Protein AF-A0A803T0T7-F1 (afdb_monomer)

Structure (mmCIF, N/CA/C/O backbone):
data_AF-A0A803T0T7-F1
#
_entry.id   AF-A0A803T0T7-F1
#
loop_
_atom_site.group_PDB
_atom_site.id
_atom_site.type_symbol
_atom_site.label_atom_id
_atom_site.label_alt_id
_atom_site.label_comp_id
_atom_site.label_asym_id
_atom_site.label_entity_id
_atom_site.label_seq_id
_atom_site.pdbx_PDB_ins_code
_atom_site.Cartn_x
_atom_site.Cartn_y
_atom_site.Cartn_z
_atom_site.occupancy
_atom_site.B_iso_or_equiv
_atom_site.auth_seq_id
_atom_site.auth_comp_id
_atom_site.auth_asym_id
_atom_site.auth_atom_id
_atom_site.pdbx_PDB_model_num
ATOM 1 N N . GLY A 1 1 ? 36.892 1.915 3.393 1.00 42.53 1 GLY A N 1
ATOM 2 C CA . GLY A 1 1 ? 35.854 2.626 2.617 1.00 42.53 1 GLY A CA 1
ATOM 3 C C . GLY A 1 1 ? 34.639 1.751 2.368 1.00 42.53 1 GLY A C 1
ATOM 4 O O . GLY A 1 1 ? 34.272 1.531 1.228 1.00 42.53 1 GLY A O 1
ATOM 5 N N . TYR A 1 2 ? 34.011 1.253 3.430 1.00 39.69 2 TYR A N 1
ATOM 6 C CA . TYR A 1 2 ? 32.902 0.281 3.392 1.00 39.69 2 TYR A CA 1
ATOM 7 C C . TYR A 1 2 ? 31.534 0.947 3.150 1.00 39.69 2 TYR A C 1
ATOM 9 O O . TYR A 1 2 ? 30.595 0.296 2.713 1.00 39.69 2 TYR A O 1
ATOM 17 N N . TYR A 1 3 ? 31.447 2.266 3.347 1.00 43.78 3 TYR A N 1
ATOM 18 C CA . TYR A 1 3 ? 30.235 3.056 3.111 1.00 43.78 3 TYR A CA 1
ATOM 19 C C . TYR A 1 3 ? 30.037 3.473 1.643 1.00 43.78 3 TYR A C 1
ATOM 21 O O . TYR A 1 3 ? 28.933 3.837 1.263 1.00 43.78 3 TYR A O 1
ATOM 29 N N . ALA A 1 4 ? 31.075 3.392 0.801 1.00 43.34 4 ALA A N 1
ATOM 30 C CA . ALA A 1 4 ? 30.963 3.709 -0.628 1.00 43.34 4 ALA A CA 1
ATOM 31 C C . ALA A 1 4 ? 30.436 2.522 -1.459 1.00 43.34 4 ALA A C 1
ATOM 33 O O . ALA A 1 4 ? 29.777 2.728 -2.471 1.00 43.34 4 ALA A O 1
ATOM 34 N N . ALA A 1 5 ? 30.673 1.283 -1.010 1.00 43.38 5 ALA A N 1
ATOM 35 C CA . ALA A 1 5 ? 30.205 0.076 -1.694 1.00 43.38 5 ALA A CA 1
ATOM 36 C C . ALA A 1 5 ? 28.717 -0.222 -1.432 1.00 43.38 5 ALA A C 1
ATOM 38 O O . ALA A 1 5 ? 28.044 -0.774 -2.295 1.00 43.38 5 ALA A O 1
ATOM 39 N N . HIS A 1 6 ? 28.175 0.192 -0.280 1.00 42.25 6 HIS A N 1
ATOM 40 C CA . HIS A 1 6 ? 26.758 -0.019 0.035 1.00 42.25 6 HIS A CA 1
ATOM 41 C C . HIS A 1 6 ? 25.834 1.024 -0.624 1.00 42.25 6 HIS A C 1
ATOM 43 O O . HIS A 1 6 ? 24.675 0.728 -0.890 1.00 42.25 6 HIS A O 1
ATOM 49 N N . SER A 1 7 ? 26.359 2.201 -0.990 1.00 42.09 7 SER A N 1
ATOM 50 C CA . SER A 1 7 ? 25.649 3.171 -1.844 1.00 42.09 7 SER A CA 1
ATOM 51 C C . SER A 1 7 ? 25.718 2.844 -3.341 1.00 42.09 7 SER A C 1
ATOM 53 O O . SER A 1 7 ? 24.968 3.426 -4.119 1.00 42.09 7 SER A O 1
ATOM 55 N N . LEU A 1 8 ? 26.586 1.914 -3.759 1.00 40.88 8 LEU A N 1
ATOM 56 C CA . LEU A 1 8 ? 26.683 1.455 -5.151 1.00 40.88 8 LEU A CA 1
ATOM 57 C C . LEU A 1 8 ? 25.733 0.285 -5.470 1.00 40.88 8 LEU A C 1
ATOM 59 O O . LEU A 1 8 ? 25.509 -0.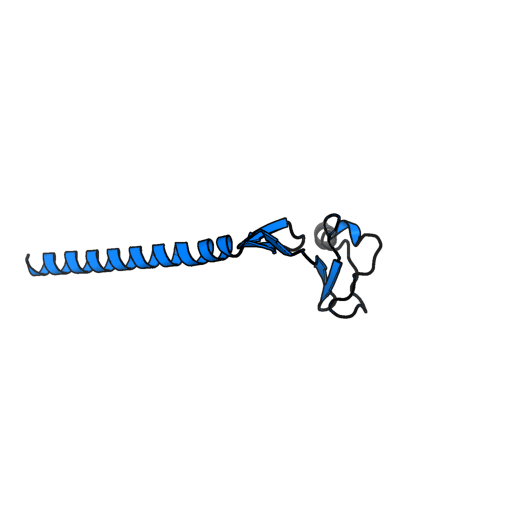018 -6.636 1.00 40.88 8 LEU A O 1
ATOM 63 N N . PHE A 1 9 ? 25.142 -0.352 -4.454 1.00 41.19 9 PHE A N 1
ATOM 64 C CA . PHE A 1 9 ? 24.264 -1.520 -4.610 1.00 41.19 9 PHE A CA 1
ATOM 65 C C . PHE A 1 9 ? 22.800 -1.165 -4.954 1.00 41.19 9 PHE A C 1
ATOM 67 O O . PHE A 1 9 ? 21.955 -2.050 -5.051 1.00 41.19 9 PHE A O 1
ATOM 74 N N . LEU A 1 10 ? 22.491 0.125 -5.143 1.00 40.50 10 LEU A N 1
ATOM 75 C CA . LEU A 1 10 ? 21.146 0.630 -5.470 1.00 40.50 10 LEU A CA 1
ATOM 76 C C . LEU A 1 10 ? 20.961 1.051 -6.937 1.00 40.50 10 LEU A C 1
ATOM 78 O O . LEU A 1 10 ? 19.888 1.519 -7.306 1.00 40.50 10 LEU A O 1
ATOM 82 N N . PHE A 1 11 ? 21.976 0.887 -7.784 1.00 43.41 11 PHE A N 1
ATOM 83 C CA . PHE A 1 11 ? 21.973 1.449 -9.131 1.00 43.41 11 PHE A CA 1
ATOM 84 C C . PHE A 1 11 ? 22.649 0.497 -10.133 1.00 43.41 11 PHE A C 1
ATOM 86 O O . PHE A 1 11 ? 23.742 0.764 -10.617 1.00 43.41 11 PHE A O 1
ATOM 93 N N . ILE A 1 12 ? 21.981 -0.606 -10.482 1.00 48.66 12 ILE A N 1
ATOM 94 C CA . ILE A 1 12 ? 22.152 -1.215 -11.812 1.00 48.66 12 ILE A CA 1
ATOM 95 C C . ILE A 1 12 ? 21.022 -0.620 -12.655 1.00 48.66 12 ILE A C 1
ATOM 97 O O . ILE A 1 12 ? 19.845 -0.895 -12.422 1.00 48.66 12 ILE A O 1
ATOM 101 N N . THR A 1 13 ? 21.369 0.373 -13.474 1.00 55.97 13 THR A N 1
ATOM 102 C CA . THR A 1 13 ? 20.472 1.491 -13.782 1.00 55.97 13 THR A CA 1
ATOM 103 C C . THR A 1 13 ? 19.829 1.379 -15.148 1.00 55.97 13 TH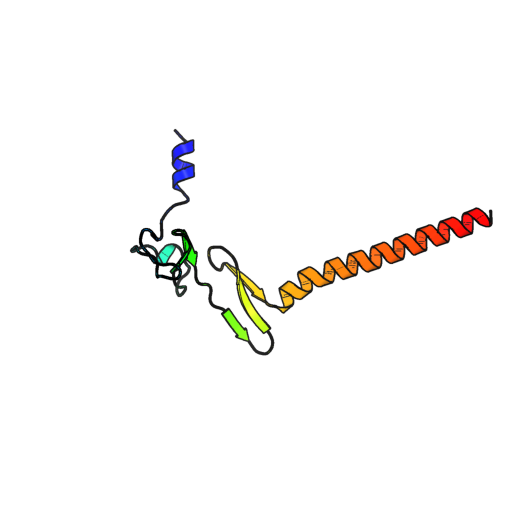R A C 1
ATOM 105 O O . THR A 1 13 ? 20.422 1.720 -16.169 1.00 55.97 13 THR A O 1
ATOM 108 N N . ALA A 1 14 ? 18.547 1.015 -15.161 1.00 63.53 14 ALA A N 1
ATOM 109 C CA . ALA A 1 14 ? 17.656 1.509 -16.199 1.00 63.53 14 ALA A CA 1
ATOM 110 C C . ALA A 1 14 ? 17.872 3.031 -16.332 1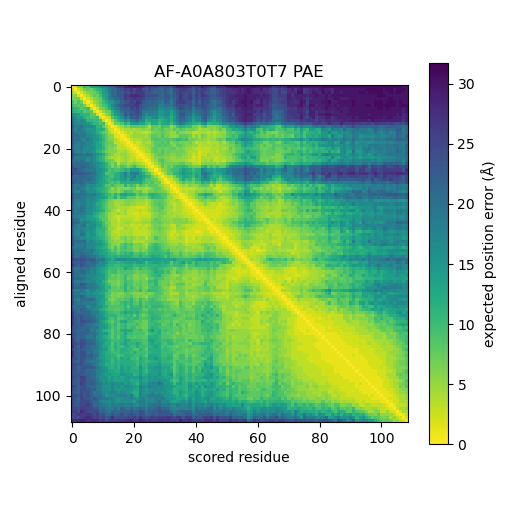.00 63.53 14 ALA A C 1
ATOM 112 O O . ALA A 1 14 ? 17.717 3.782 -15.364 1.00 63.53 14 ALA A O 1
ATOM 113 N N . ASN A 1 15 ? 18.337 3.469 -17.502 1.00 70.50 15 ASN A N 1
ATOM 114 C CA . ASN A 1 15 ? 18.765 4.841 -17.717 1.00 70.50 15 ASN A CA 1
ATOM 115 C C . ASN A 1 15 ? 17.628 5.625 -18.376 1.00 70.50 15 ASN A C 1
ATOM 117 O O . ASN A 1 15 ? 17.159 5.284 -19.460 1.00 70.50 15 ASN A O 1
ATOM 121 N N . CYS A 1 16 ? 17.190 6.679 -17.696 1.00 77.19 16 CYS A N 1
ATOM 122 C CA . CYS A 1 16 ? 16.124 7.569 -18.146 1.00 77.19 16 CYS A CA 1
ATOM 123 C C . CYS A 1 16 ? 16.640 8.976 -18.481 1.00 77.19 16 CYS A C 1
ATOM 125 O O . CYS A 1 16 ? 15.853 9.905 -18.663 1.00 77.19 16 CYS A O 1
ATOM 127 N N . THR A 1 17 ? 17.962 9.158 -18.561 1.00 77.62 17 THR A N 1
ATOM 128 C CA . THR A 1 17 ? 18.569 10.447 -18.910 1.00 77.62 17 THR A CA 1
ATOM 129 C C . THR A 1 17 ? 18.214 10.772 -20.360 1.00 77.62 17 THR A C 1
ATOM 131 O O . THR A 1 17 ? 18.520 9.992 -21.257 1.00 77.62 17 THR A O 1
ATOM 134 N N . HIS A 1 18 ? 17.555 11.911 -20.589 1.00 79.75 18 HIS A N 1
ATOM 135 C CA . HIS A 1 18 ? 17.017 12.332 -21.895 1.00 79.75 18 HIS A CA 1
ATOM 136 C C . HIS A 1 18 ? 15.870 11.475 -22.464 1.00 79.75 18 HIS A C 1
ATOM 138 O O . HIS A 1 18 ? 15.508 11.646 -23.628 1.00 79.75 18 HIS A O 1
ATOM 144 N N . VAL A 1 19 ? 15.256 10.603 -21.660 1.00 81.31 19 VAL A N 1
ATOM 145 C CA . VAL A 1 19 ? 14.018 9.907 -22.035 1.00 81.31 19 VAL A CA 1
ATOM 146 C C . VAL A 1 19 ? 12.826 10.761 -21.606 1.00 81.31 19 VAL A C 1
ATOM 148 O O . VAL A 1 19 ? 12.799 11.275 -20.489 1.00 81.31 19 VAL A O 1
ATOM 151 N N . ALA A 1 20 ? 11.849 10.934 -22.498 1.00 83.50 20 ALA A N 1
ATOM 152 C CA . ALA A 1 20 ? 10.602 11.617 -22.164 1.00 83.50 20 ALA A CA 1
ATOM 153 C C . ALA A 1 20 ? 9.822 10.843 -21.090 1.00 83.50 20 ALA A C 1
ATOM 155 O O . ALA A 1 20 ? 9.949 9.621 -20.976 1.00 83.50 20 ALA A O 1
ATOM 156 N N . ASP A 1 21 ? 8.977 11.537 -20.329 1.00 81.44 21 ASP A N 1
ATOM 157 C CA . ASP A 1 21 ? 8.086 10.867 -19.385 1.00 81.44 21 ASP A CA 1
ATOM 158 C C . ASP A 1 21 ? 7.200 9.846 -20.108 1.00 81.44 21 ASP A C 1
ATOM 160 O O . ASP A 1 21 ? 6.702 10.085 -21.210 1.00 81.44 21 ASP A O 1
ATOM 164 N N . PHE A 1 22 ? 7.033 8.689 -19.474 1.00 79.31 22 PHE A N 1
ATOM 165 C CA . PHE A 1 22 ? 6.400 7.481 -20.00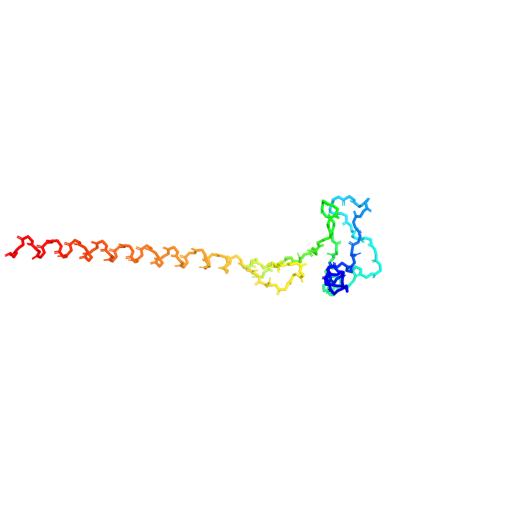6 1.00 79.31 22 PHE A CA 1
ATOM 166 C C . PHE A 1 22 ? 7.128 6.832 -21.195 1.00 79.31 22 PHE A C 1
ATOM 168 O O . PHE A 1 22 ? 6.609 5.886 -21.788 1.00 79.31 22 PHE A O 1
ATOM 175 N N . GLY A 1 23 ? 8.341 7.283 -21.522 1.00 81.00 23 GLY A N 1
ATOM 176 C CA . GLY A 1 23 ? 9.214 6.629 -22.492 1.00 81.00 23 GLY A CA 1
ATOM 177 C C . GLY A 1 23 ? 9.830 5.335 -21.954 1.00 81.00 23 GLY A C 1
ATOM 178 O O . GLY A 1 23 ? 9.880 5.099 -20.746 1.00 81.00 23 GLY A O 1
ATOM 179 N N . SER A 1 24 ? 10.306 4.486 -22.864 1.00 81.69 24 SER A N 1
ATOM 180 C CA . SER A 1 24 ? 11.022 3.258 -22.513 1.00 81.69 24 SER A CA 1
ATOM 181 C C . SER A 1 24 ? 12.419 3.560 -21.973 1.00 81.69 24 SER A C 1
ATOM 183 O O . SER A 1 24 ? 13.123 4.421 -22.497 1.00 81.69 24 SER A O 1
ATOM 185 N N . CYS A 1 25 ? 12.834 2.816 -20.951 1.00 80.12 25 CYS A N 1
ATOM 186 C CA . CYS A 1 25 ? 14.179 2.919 -20.388 1.00 80.12 25 CYS A CA 1
ATOM 187 C C . CYS A 1 25 ? 15.260 2.546 -21.414 1.00 80.12 25 CYS A C 1
ATOM 189 O O . CYS A 1 25 ? 15.077 1.626 -22.213 1.00 80.12 25 CYS A O 1
ATOM 191 N N . LEU A 1 26 ? 16.408 3.222 -21.353 1.00 72.69 26 LEU A N 1
ATOM 192 C CA . LEU A 1 26 ? 17.592 2.910 -22.153 1.00 72.69 26 LEU A CA 1
ATOM 193 C C . LEU A 1 26 ? 18.546 2.010 -21.347 1.00 72.69 26 LEU A C 1
ATOM 195 O O . LEU A 1 26 ? 18.823 2.286 -20.179 1.00 72.69 26 LEU A O 1
ATOM 199 N N . GLY A 1 27 ? 19.066 0.947 -21.969 1.00 64.31 27 GLY A N 1
ATOM 200 C CA . GLY A 1 27 ? 20.080 0.055 -21.387 1.00 64.31 27 GLY A CA 1
ATOM 201 C C . GLY A 1 27 ? 19.809 -1.435 -21.622 1.00 64.31 27 GLY A C 1
ATOM 202 O O . GLY A 1 27 ? 18.659 -1.868 -21.624 1.00 64.31 27 GLY A O 1
ATOM 203 N N . ASN A 1 28 ? 20.874 -2.224 -21.805 1.00 51.47 28 ASN A N 1
ATOM 204 C CA . ASN A 1 28 ? 20.788 -3.670 -22.061 1.00 51.47 28 ASN A CA 1
ATOM 205 C C . ASN A 1 28 ? 20.226 -4.466 -20.869 1.00 51.47 28 ASN A C 1
ATOM 207 O O . ASN A 1 28 ? 19.546 -5.464 -21.081 1.00 51.47 28 ASN A O 1
ATOM 211 N N . ASP A 1 29 ? 20.435 -3.987 -19.638 1.00 56.03 29 ASP A N 1
ATOM 212 C CA . ASP A 1 29 ? 19.984 -4.656 -18.408 1.00 56.03 29 ASP A CA 1
ATOM 213 C C . ASP A 1 29 ? 18.670 -4.071 -17.859 1.00 56.03 29 ASP A C 1
ATOM 215 O O . ASP A 1 29 ? 18.247 -4.391 -16.749 1.00 56.03 29 ASP A O 1
ATOM 219 N N . ALA A 1 30 ? 17.953 -3.259 -18.654 1.00 54.16 30 ALA A N 1
ATOM 220 C CA . ALA A 1 30 ? 16.558 -2.899 -18.360 1.00 54.16 30 ALA A CA 1
ATOM 221 C C . ALA A 1 30 ? 15.658 -4.151 -18.226 1.00 54.16 30 ALA A C 1
ATOM 223 O O . ALA A 1 30 ? 14.601 -4.095 -17.600 1.00 54.16 30 ALA A O 1
ATOM 224 N N . LEU A 1 31 ? 16.119 -5.278 -18.785 1.00 54.50 31 LEU A N 1
ATOM 225 C CA . LEU A 1 31 ? 15.572 -6.626 -18.640 1.00 54.50 31 LEU A CA 1
ATOM 226 C C . LEU A 1 31 ? 15.716 -7.231 -17.232 1.00 54.50 31 LEU A C 1
ATOM 228 O O . LEU A 1 31 ? 14.954 -8.140 -16.926 1.00 54.50 31 LEU A O 1
ATOM 232 N N . ASP A 1 32 ? 16.657 -6.765 -16.403 1.00 63.28 32 ASP A N 1
ATOM 233 C CA . ASP A 1 32 ? 16.902 -7.304 -15.050 1.00 63.28 32 ASP A CA 1
ATOM 234 C C . ASP A 1 32 ? 16.322 -6.404 -13.939 1.00 63.28 32 ASP A C 1
ATOM 236 O O . ASP A 1 32 ? 16.097 -6.831 -12.804 1.00 63.28 32 ASP A O 1
ATOM 240 N N . PHE A 1 33 ? 16.014 -5.139 -14.262 1.00 71.19 33 PHE A N 1
ATOM 241 C CA . PHE A 1 33 ? 15.331 -4.238 -13.329 1.00 71.19 33 PHE A CA 1
ATOM 242 C C . PHE A 1 33 ? 13.873 -4.663 -13.088 1.00 71.19 33 PHE A C 1
ATOM 244 O O . PHE A 1 33 ? 13.421 -4.692 -11.937 1.00 71.19 33 PHE A O 1
ATOM 251 N N . CYS A 1 34 ? 13.157 -5.020 -14.162 1.00 71.88 34 CYS A N 1
ATOM 252 C CA . CYS A 1 34 ? 11.781 -5.511 -14.110 1.00 71.88 34 CYS A CA 1
ATOM 253 C C . CYS A 1 34 ? 11.725 -7.027 -14.364 1.00 71.88 34 CYS A C 1
ATOM 255 O O . CYS A 1 34 ? 12.472 -7.523 -15.203 1.00 71.88 34 CYS A O 1
ATOM 257 N N . PRO A 1 35 ? 10.820 -7.77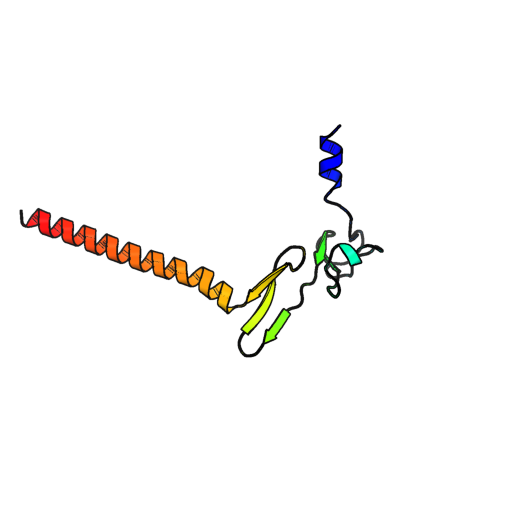2 -13.703 1.00 71.75 35 PRO A N 1
ATOM 258 C CA . PRO A 1 35 ? 10.607 -9.191 -13.986 1.00 71.75 35 PRO A CA 1
ATOM 259 C C . PRO A 1 35 ? 10.278 -9.460 -15.464 1.00 71.75 35 PRO A C 1
ATOM 261 O O . PRO A 1 35 ? 9.704 -8.608 -16.149 1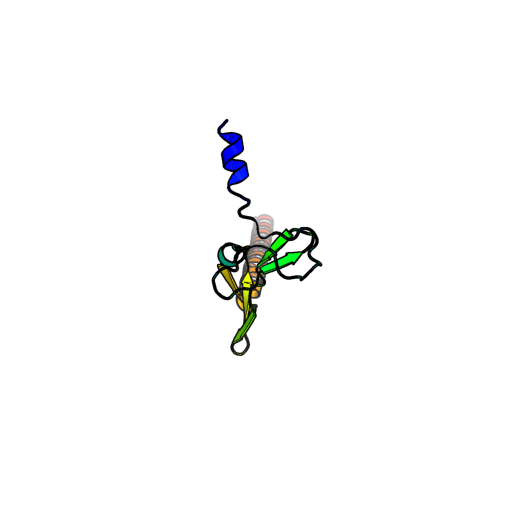.00 71.75 35 PRO A O 1
ATOM 264 N N . HIS A 1 36 ? 10.584 -10.671 -15.945 1.00 66.62 36 HIS A N 1
ATOM 265 C CA . HIS A 1 36 ? 10.341 -11.069 -17.335 1.00 66.62 36 HIS A CA 1
ATOM 266 C C . HIS A 1 36 ? 8.905 -10.759 -17.794 1.00 66.62 36 HIS A C 1
ATOM 268 O O . HIS A 1 36 ? 7.932 -11.188 -17.177 1.00 66.62 36 HIS A O 1
ATOM 274 N N . GLY A 1 37 ? 8.786 -10.044 -18.917 1.00 67.19 37 GLY A N 1
ATOM 275 C CA . GLY A 1 37 ? 7.501 -9.691 -19.532 1.00 67.19 37 GLY A CA 1
ATOM 276 C C . GLY A 1 37 ? 6.893 -8.363 -19.068 1.00 67.19 37 GLY A C 1
ATOM 277 O O . GLY A 1 37 ? 5.804 -8.021 -19.523 1.00 67.19 37 GLY A O 1
ATOM 278 N N . ILE A 1 38 ? 7.578 -7.602 -18.207 1.00 75.00 38 ILE A N 1
ATOM 279 C CA . ILE A 1 38 ? 7.136 -6.284 -17.729 1.00 75.00 38 ILE A CA 1
ATOM 280 C C . ILE A 1 38 ? 7.967 -5.188 -18.404 1.00 75.00 38 ILE A C 1
ATOM 282 O O . ILE A 1 38 ? 9.195 -5.252 -18.427 1.00 75.00 38 ILE A O 1
ATOM 286 N N . SER A 1 39 ? 7.309 -4.173 -18.969 1.00 79.69 39 SER A N 1
ATOM 287 C CA . SER A 1 39 ? 7.998 -3.072 -19.645 1.00 79.69 39 SER A CA 1
ATOM 288 C C . SER A 1 39 ? 8.563 -2.058 -18.645 1.00 79.69 39 SER A C 1
ATOM 290 O O . SER A 1 39 ? 7.913 -1.682 -17.670 1.00 79.69 39 SER A O 1
ATOM 292 N N . CYS A 1 40 ? 9.784 -1.582 -18.897 1.00 81.44 40 CYS A N 1
ATOM 293 C CA . CYS A 1 40 ? 10.388 -0.491 -18.132 1.00 81.44 40 CYS A CA 1
ATOM 294 C C . CYS A 1 40 ? 9.924 0.862 -18.691 1.00 81.44 40 CYS A C 1
ATOM 296 O O . CYS A 1 40 ? 9.977 1.082 -19.905 1.00 81.44 40 CYS A O 1
ATOM 298 N N . GLY A 1 41 ? 9.471 1.755 -17.813 1.00 83.56 41 GLY A N 1
ATOM 299 C CA . GLY A 1 41 ? 9.086 3.131 -18.120 1.00 83.56 41 GLY A CA 1
ATOM 300 C C . GLY A 1 41 ? 9.933 4.155 -17.363 1.00 83.56 41 GLY A C 1
ATOM 301 O O . GLY A 1 41 ? 10.519 3.857 -16.325 1.00 83.56 41 GLY A O 1
ATOM 302 N N . CYS A 1 42 ? 9.979 5.383 -17.872 1.00 84.25 42 CYS A N 1
ATOM 303 C CA . CYS A 1 42 ? 10.681 6.505 -17.252 1.00 84.25 42 CYS A CA 1
ATOM 304 C C . CYS A 1 42 ? 9.702 7.584 -16.791 1.00 84.25 42 CYS A C 1
ATOM 306 O O . CYS A 1 42 ? 8.797 7.949 -17.535 1.00 84.25 42 CYS A O 1
ATOM 308 N N . LYS A 1 43 ? 9.870 8.108 -15.577 1.00 82.88 43 LYS A N 1
ATOM 309 C CA . LYS A 1 43 ? 9.126 9.276 -15.086 1.00 82.88 43 LYS A CA 1
ATOM 310 C C . LYS A 1 43 ? 10.047 10.141 -14.239 1.00 82.88 43 LYS A C 1
ATOM 312 O O . LYS A 1 43 ? 10.724 9.614 -13.359 1.00 82.88 43 LYS A O 1
ATOM 317 N N . ASP A 1 44 ? 10.095 11.442 -14.500 1.00 83.12 44 ASP A N 1
ATOM 318 C CA . ASP A 1 44 ? 10.961 12.387 -13.784 1.00 83.12 44 ASP A CA 1
ATOM 319 C C . ASP A 1 44 ? 12.444 11.953 -13.809 1.00 83.12 44 ASP A C 1
ATOM 321 O O . ASP A 1 44 ? 13.150 12.028 -12.802 1.00 83.12 44 ASP A O 1
ATOM 325 N N . GLN A 1 45 ? 12.904 11.425 -14.952 1.00 76.81 45 GLN A N 1
ATOM 326 C CA . GLN A 1 45 ? 14.247 10.842 -15.138 1.00 76.81 45 GLN A CA 1
ATOM 327 C C . GLN A 1 45 ? 14.562 9.648 -14.210 1.00 76.81 45 GLN A C 1
ATOM 329 O O . GLN A 1 45 ? 15.719 9.240 -14.092 1.00 76.81 45 GLN A O 1
ATOM 334 N N . LYS A 1 46 ? 13.545 9.051 -13.575 1.00 78.69 46 LYS A N 1
ATOM 335 C CA . LYS A 1 46 ? 13.662 7.845 -12.747 1.00 78.69 46 LYS A CA 1
ATOM 336 C C . LYS A 1 46 ? 13.020 6.644 -13.451 1.00 78.69 46 LYS A C 1
ATOM 338 O O . LYS A 1 46 ? 11.919 6.780 -13.993 1.00 78.69 46 LYS A O 1
ATOM 343 N N . PRO A 1 47 ? 13.667 5.469 -13.435 1.00 79.31 47 PRO A N 1
ATOM 344 C CA . PRO A 1 47 ? 13.083 4.254 -13.985 1.00 79.31 47 PRO A CA 1
ATOM 345 C C . PRO A 1 47 ? 12.006 3.684 -13.057 1.00 79.31 47 PRO A C 1
ATOM 347 O O . PRO A 1 47 ? 12.149 3.694 -11.832 1.00 79.31 47 PRO A O 1
ATOM 350 N N . PHE A 1 48 ? 10.939 3.151 -13.644 1.00 81.00 48 PHE A N 1
ATOM 351 C CA . PHE A 1 48 ? 9.878 2.426 -12.953 1.00 81.00 48 PHE A CA 1
ATOM 352 C C . PHE A 1 48 ? 9.376 1.260 -13.818 1.00 81.00 48 PHE A C 1
ATOM 354 O O . PHE A 1 48 ? 9.434 1.310 -15.044 1.00 81.00 48 PHE A O 1
ATOM 361 N N . CYS A 1 49 ? 8.870 0.198 -13.195 1.00 81.25 49 CYS A N 1
ATOM 362 C CA . CYS A 1 49 ? 8.261 -0.914 -13.926 1.00 81.25 49 CYS A CA 1
ATOM 363 C C . CYS A 1 49 ? 6.779 -0.630 -14.205 1.00 81.25 49 CYS A C 1
ATOM 365 O O . CYS A 1 49 ? 6.017 -0.335 -13.282 1.00 81.25 49 CYS A O 1
ATOM 367 N N . ASN A 1 50 ? 6.351 -0.745 -15.465 1.00 79.31 50 ASN A N 1
ATOM 368 C CA . ASN A 1 50 ? 4.940 -0.663 -15.845 1.00 79.31 50 ASN A CA 1
ATOM 369 C C . ASN A 1 50 ? 4.243 -1.985 -15.520 1.00 79.31 50 ASN A C 1
ATOM 371 O O . ASN A 1 50 ? 4.158 -2.891 -16.349 1.00 79.31 50 ASN A O 1
ATOM 375 N N . CYS A 1 51 ? 3.753 -2.096 -14.292 1.00 82.38 51 CYS A N 1
ATOM 376 C CA . CYS A 1 51 ? 3.052 -3.282 -13.834 1.00 82.38 51 CYS A CA 1
ATOM 377 C C . CYS A 1 51 ? 1.737 -3.499 -14.606 1.00 82.38 51 CYS A C 1
ATOM 379 O O . CYS A 1 51 ? 0.927 -2.572 -14.694 1.00 82.38 51 CYS A O 1
ATOM 381 N N . PRO A 1 52 ? 1.477 -4.710 -15.131 1.00 80.88 52 PRO A N 1
ATOM 382 C CA . PRO A 1 52 ? 0.228 -4.994 -15.823 1.00 80.88 52 PRO A CA 1
ATOM 383 C C . PRO A 1 52 ? -0.951 -4.992 -14.843 1.00 80.88 52 PRO A C 1
ATOM 385 O O . PRO A 1 52 ? -0.846 -5.466 -13.710 1.00 80.88 52 PRO A O 1
ATOM 388 N N . SER A 1 53 ? -2.099 -4.499 -15.299 1.00 82.19 53 SER A N 1
ATOM 389 C CA . SER A 1 53 ? -3.384 -4.692 -14.632 1.00 82.19 53 SER A CA 1
ATOM 390 C C . SER A 1 53 ? -4.265 -5.601 -15.480 1.00 82.19 53 SER A C 1
ATOM 392 O O . SER A 1 53 ? -4.204 -5.586 -16.711 1.00 82.19 53 SER A O 1
ATOM 394 N N . TYR A 1 54 ? -5.066 -6.436 -14.825 1.00 84.88 54 TYR A N 1
ATOM 395 C CA . TYR A 1 54 ? -6.019 -7.300 -15.509 1.00 84.88 54 TYR A CA 1
ATOM 396 C C . TYR A 1 54 ? -7.317 -7.400 -14.719 1.00 84.88 54 TYR A C 1
ATOM 398 O O . TYR A 1 54 ? -7.348 -7.308 -13.491 1.00 84.88 54 TYR A O 1
ATOM 406 N N . GLN A 1 55 ? -8.405 -7.612 -15.448 1.00 85.88 55 GLN A N 1
ATOM 407 C CA . GLN A 1 55 ? -9.719 -7.819 -14.869 1.00 85.88 55 GLN A CA 1
ATOM 408 C C . GLN A 1 55 ? -10.069 -9.303 -14.943 1.00 85.88 55 GLN A C 1
ATOM 410 O O . GLN A 1 55 ? -10.001 -9.919 -16.007 1.00 85.88 55 GLN A O 1
ATOM 415 N N . LYS A 1 56 ? -10.470 -9.884 -13.811 1.00 83.06 56 LYS A N 1
ATOM 416 C CA . LYS A 1 56 ? -10.993 -11.251 -13.748 1.00 83.06 56 LYS A CA 1
ATOM 417 C C . LYS A 1 56 ? -12.378 -11.205 -13.112 1.00 83.06 56 LYS A C 1
ATOM 419 O O . LYS A 1 56 ? -12.525 -11.131 -11.894 1.00 83.06 56 LYS A O 1
ATOM 424 N N . GLY A 1 57 ? -13.408 -11.209 -13.958 1.00 84.06 57 GLY A N 1
ATOM 425 C CA . GLY A 1 57 ? -14.796 -11.022 -13.527 1.00 84.06 57 GLY A CA 1
ATOM 426 C C . GLY A 1 57 ? -15.035 -9.613 -12.973 1.00 84.06 57 GLY A C 1
ATOM 427 O O . GLY A 1 57 ? -14.741 -8.625 -13.642 1.00 84.06 57 GLY A O 1
ATOM 428 N N . TRP A 1 58 ? -15.559 -9.519 -11.748 1.00 76.56 58 TRP A N 1
ATOM 429 C CA . TRP A 1 58 ? -15.822 -8.245 -11.056 1.00 76.56 58 TRP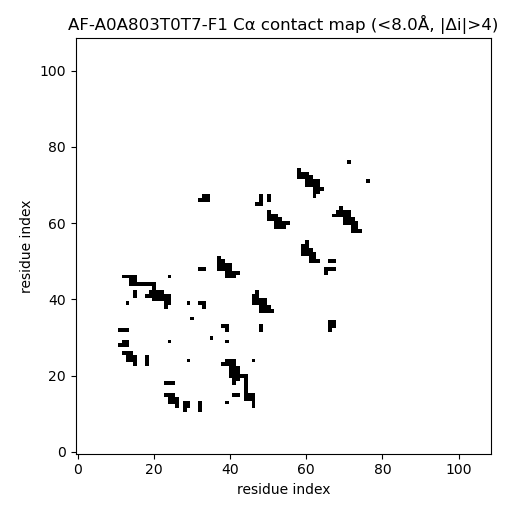 A CA 1
ATOM 430 C C . TRP A 1 58 ? -14.602 -7.667 -10.328 1.00 76.56 58 TRP A C 1
ATOM 432 O O . TRP A 1 58 ? -14.675 -6.568 -9.784 1.00 76.56 58 TRP A O 1
ATOM 442 N N . GLN A 1 59 ? -13.489 -8.402 -10.281 1.00 79.81 59 GLN A N 1
ATOM 443 C CA . GLN A 1 59 ? -12.290 -7.992 -9.559 1.00 79.81 59 GLN A CA 1
ATOM 444 C C . GLN A 1 59 ? -11.250 -7.436 -10.528 1.00 79.81 59 GLN A C 1
ATOM 446 O O . GLN A 1 59 ? -10.855 -8.094 -11.494 1.00 79.81 59 GLN A O 1
ATOM 451 N N . ASN A 1 60 ? -10.794 -6.219 -10.237 1.00 85.81 60 ASN A N 1
ATOM 452 C CA . ASN A 1 60 ? -9.620 -5.637 -10.867 1.00 85.81 60 ASN A CA 1
ATOM 453 C C . ASN A 1 60 ? -8.402 -6.026 -10.040 1.00 85.81 60 ASN A C 1
ATOM 455 O O . ASN A 1 60 ? -8.406 -5.846 -8.818 1.00 85.81 60 ASN A O 1
ATOM 459 N N . TYR A 1 61 ? -7.393 -6.569 -10.707 1.00 83.44 61 TYR A N 1
ATOM 460 C CA . TYR A 1 61 ? -6.114 -6.925 -10.120 1.00 83.44 61 TYR A CA 1
ATOM 461 C C . TYR A 1 61 ? -5.035 -6.025 -10.695 1.00 83.44 61 TYR A C 1
ATOM 463 O O . TYR A 1 61 ? -4.991 -5.767 -11.902 1.00 83.44 61 TYR A O 1
ATOM 471 N N . TRP A 1 62 ? -4.154 -5.557 -9.828 1.00 84.44 62 TRP A N 1
ATOM 472 C CA . TRP A 1 62 ? -2.994 -4.781 -10.221 1.00 84.44 62 TRP A CA 1
ATOM 473 C C . TRP A 1 62 ? -1.826 -5.135 -9.312 1.00 84.44 62 TRP A C 1
ATOM 475 O O . TRP A 1 62 ? -2.000 -5.418 -8.126 1.00 84.44 62 TRP A O 1
ATOM 485 N N . TYR A 1 63 ? -0.627 -5.140 -9.880 1.00 82.38 63 TYR A N 1
ATOM 486 C CA . TYR A 1 63 ? 0.575 -5.348 -9.092 1.00 82.38 63 TYR A CA 1
ATOM 487 C C . TYR A 1 63 ? 1.080 -4.010 -8.541 1.00 82.38 63 TYR A C 1
ATOM 489 O O . TYR A 1 63 ? 1.140 -3.011 -9.258 1.00 82.38 63 TYR A O 1
ATOM 497 N N . LEU A 1 64 ? 1.433 -3.997 -7.260 1.00 80.12 64 LEU A N 1
ATOM 498 C CA . LEU A 1 64 ? 2.075 -2.901 -6.544 1.00 80.12 64 LEU A CA 1
ATOM 499 C C . LEU A 1 64 ? 3.536 -3.244 -6.245 1.00 80.12 64 LEU A C 1
ATOM 501 O O . LEU A 1 64 ? 3.939 -4.408 -6.195 1.00 80.12 64 LEU A O 1
ATOM 505 N N . GLY A 1 65 ? 4.311 -2.197 -5.979 1.00 78.31 65 GLY A N 1
ATOM 506 C CA . GLY A 1 65 ? 5.713 -2.292 -5.590 1.00 78.31 65 GLY A CA 1
ATOM 507 C C . GLY A 1 65 ? 6.675 -1.914 -6.718 1.00 78.31 65 GLY A C 1
ATOM 508 O O . GLY A 1 65 ? 6.281 -1.846 -7.883 1.00 78.31 65 GLY A O 1
ATOM 509 N N . PRO A 1 66 ? 7.951 -1.666 -6.382 1.00 74.94 66 PRO A N 1
ATOM 510 C CA . PRO A 1 66 ? 8.962 -1.211 -7.339 1.00 74.94 66 PRO A CA 1
ATOM 511 C C . PRO A 1 66 ? 9.217 -2.224 -8.464 1.00 74.94 66 PRO A C 1
ATOM 513 O O . PRO A 1 66 ? 9.609 -1.830 -9.558 1.00 74.94 66 PRO A O 1
ATOM 516 N N . LYS A 1 67 ? 8.964 -3.513 -8.200 1.00 69.06 67 LYS A N 1
ATOM 517 C CA . LYS A 1 67 ? 9.155 -4.628 -9.138 1.00 69.06 67 LYS A CA 1
ATOM 518 C C . LYS A 1 67 ? 7.880 -5.438 -9.394 1.00 69.06 67 LYS A C 1
ATOM 520 O O . LYS A 1 67 ? 7.969 -6.591 -9.800 1.00 69.06 67 LYS A O 1
ATOM 525 N N . CYS A 1 68 ? 6.700 -4.863 -9.149 1.00 77.62 68 CYS A N 1
ATOM 526 C CA . CYS A 1 68 ? 5.416 -5.548 -9.361 1.00 77.62 68 CYS A CA 1
ATOM 527 C C . CYS A 1 68 ? 5.271 -6.860 -8.560 1.00 77.62 68 CYS A C 1
ATOM 529 O O . CYS A 1 68 ? 4.708 -7.837 -9.045 1.00 77.62 68 CYS A O 1
ATOM 531 N N . GLU A 1 69 ? 5.807 -6.902 -7.340 1.00 80.31 69 GLU A N 1
ATOM 532 C CA . GLU A 1 69 ? 5.881 -8.123 -6.526 1.00 80.31 69 GLU A CA 1
ATOM 533 C C . GLU A 1 69 ? 4.597 -8.407 -5.728 1.00 80.31 69 GLU A C 1
ATOM 535 O O . GLU A 1 69 ? 4.337 -9.553 -5.365 1.00 80.31 69 GLU A O 1
ATOM 540 N N . GLN A 1 70 ? 3.774 -7.384 -5.467 1.00 81.81 70 GLN A N 1
ATOM 541 C CA . GLN A 1 70 ? 2.576 -7.519 -4.636 1.00 81.81 70 GLN A CA 1
ATOM 542 C C . GLN A 1 70 ? 1.312 -7.478 -5.484 1.00 81.81 70 GLN A C 1
ATOM 544 O O . GLN A 1 70 ? 1.019 -6.458 -6.095 1.00 81.81 70 GLN A O 1
ATOM 549 N N . LEU A 1 71 ? 0.520 -8.549 -5.486 1.00 84.88 71 LEU A N 1
ATOM 550 C CA . LEU A 1 71 ? -0.780 -8.564 -6.152 1.00 84.88 71 LEU A CA 1
ATOM 551 C C . LEU A 1 71 ? -1.842 -7.937 -5.242 1.00 84.88 71 LEU A C 1
ATOM 553 O O . LEU A 1 71 ? -2.163 -8.493 -4.196 1.00 84.88 71 LEU A O 1
ATOM 557 N N . TRP A 1 72 ? -2.414 -6.816 -5.669 1.00 85.88 72 TRP A N 1
ATOM 558 C CA . TRP A 1 72 ? -3.530 -6.159 -4.995 1.00 85.88 72 TRP A CA 1
ATOM 559 C C . TRP A 1 72 ? -4.796 -6.242 -5.842 1.00 85.88 72 TRP A C 1
ATOM 561 O O . TRP A 1 72 ? -4.759 -6.330 -7.072 1.00 85.88 72 TRP A O 1
ATOM 571 N N . SER A 1 73 ? -5.941 -6.206 -5.168 1.00 87.00 73 SER A N 1
ATOM 572 C CA . SER A 1 73 ? -7.246 -6.094 -5.811 1.00 87.00 73 SER A CA 1
ATOM 573 C C . SER A 1 73 ? -8.086 -5.021 -5.134 1.00 87.00 73 SER A C 1
ATOM 575 O O . SER A 1 73 ? -7.849 -4.671 -3.977 1.00 87.00 73 SER A O 1
ATOM 577 N N . THR A 1 74 ? -9.119 -4.534 -5.826 1.00 86.56 74 THR A N 1
ATOM 578 C CA . THR A 1 74 ? -10.095 -3.591 -5.257 1.00 86.56 74 THR A CA 1
ATOM 579 C C . THR A 1 74 ? -10.717 -4.146 -3.986 1.00 86.56 74 THR A C 1
ATOM 581 O O . THR A 1 74 ? -10.927 -3.399 -3.037 1.00 86.56 74 THR A O 1
ATOM 584 N N . LEU A 1 75 ? -10.956 -5.459 -3.944 1.00 86.88 75 LEU A N 1
ATOM 585 C CA . LEU A 1 75 ? -11.485 -6.113 -2.754 1.00 86.88 75 LEU A CA 1
ATOM 586 C C . LEU A 1 75 ? -10.519 -5.995 -1.568 1.00 86.88 75 LEU A C 1
ATOM 588 O O . LEU A 1 75 ? -10.948 -5.647 -0.475 1.00 86.88 75 LEU A O 1
ATOM 592 N N . ASP A 1 76 ? -9.233 -6.255 -1.792 1.00 88.00 76 ASP A N 1
ATOM 593 C CA . ASP A 1 76 ? -8.218 -6.227 -0.738 1.00 88.00 76 ASP A CA 1
ATOM 594 C C . ASP A 1 76 ? -8.079 -4.819 -0.142 1.00 88.00 76 ASP A C 1
ATOM 596 O O . ASP A 1 76 ? -8.161 -4.632 1.070 1.00 88.00 76 ASP A O 1
ATOM 600 N N . LEU A 1 77 ? -8.047 -3.800 -1.008 1.00 88.81 77 LEU A N 1
ATOM 601 C CA . LEU A 1 77 ? -8.029 -2.401 -0.585 1.00 88.81 77 LEU A CA 1
ATOM 602 C C . LEU A 1 77 ? -9.266 -2.025 0.247 1.00 88.81 77 LEU A C 1
ATOM 604 O O . LEU A 1 77 ? -9.140 -1.365 1.279 1.00 88.81 77 LEU A O 1
ATOM 608 N N . ILE A 1 78 ? -10.460 -2.455 -0.177 1.00 91.25 78 ILE A N 1
ATOM 609 C CA . ILE A 1 78 ? -11.700 -2.217 0.577 1.00 91.25 78 ILE A CA 1
ATOM 610 C C . ILE A 1 78 ? -11.615 -2.890 1.946 1.00 91.25 78 ILE A C 1
ATOM 612 O O . ILE A 1 78 ? -11.939 -2.260 2.948 1.00 91.25 78 ILE A O 1
ATOM 616 N N . ILE A 1 79 ? -11.159 -4.139 2.011 1.00 92.44 79 ILE A N 1
ATOM 617 C CA . ILE A 1 79 ? -11.043 -4.889 3.264 1.00 92.44 79 ILE A CA 1
ATOM 618 C C . ILE A 1 79 ? -10.088 -4.180 4.234 1.00 92.44 79 ILE A C 1
ATOM 620 O O . ILE A 1 79 ? -10.457 -3.955 5.389 1.00 92.44 79 ILE A O 1
ATOM 624 N N . VAL A 1 80 ? -8.907 -3.767 3.764 1.00 93.56 80 VAL A N 1
ATOM 625 C CA . VAL A 1 80 ? -7.891 -3.079 4.580 1.00 93.56 80 VAL A CA 1
ATOM 626 C C . VAL A 1 80 ? -8.400 -1.750 5.143 1.00 93.56 80 VAL A C 1
ATOM 628 O O . VAL A 1 80 ? -8.017 -1.380 6.248 1.00 93.56 80 VAL A O 1
ATOM 631 N N . VAL A 1 81 ? -9.279 -1.039 4.434 1.00 95.31 81 VAL A N 1
ATOM 632 C CA . VAL A 1 81 ? -9.842 0.241 4.901 1.00 95.31 81 VAL A CA 1
ATOM 633 C C . VAL A 1 81 ? -11.084 0.042 5.774 1.00 95.31 81 VAL A C 1
ATOM 635 O O . VAL A 1 81 ? -11.237 0.688 6.812 1.00 95.31 81 VAL A O 1
ATOM 638 N N . VAL A 1 82 ? -11.986 -0.852 5.373 1.00 96.81 82 VAL A N 1
ATOM 639 C CA . VAL A 1 82 ? -13.299 -1.021 6.008 1.00 96.81 82 VAL A CA 1
ATOM 640 C C . VAL A 1 82 ? -13.196 -1.782 7.328 1.00 96.81 82 VAL A C 1
ATOM 642 O O . VAL A 1 82 ? -13.832 -1.382 8.302 1.00 96.81 82 VAL A O 1
ATOM 645 N N . LEU A 1 83 ? -12.380 -2.838 7.410 1.00 95.19 83 LEU A N 1
ATOM 646 C CA . LEU A 1 83 ? -12.235 -3.614 8.647 1.00 95.19 83 LEU A CA 1
ATOM 647 C C . LEU A 1 83 ? -11.769 -2.781 9.859 1.00 95.19 83 LEU A C 1
ATOM 649 O O . LEU A 1 83 ? -12.437 -2.852 10.895 1.00 95.19 83 LEU A O 1
ATOM 653 N N . PRO A 1 84 ? -10.691 -1.972 9.788 1.00 95.81 84 PRO A N 1
ATOM 654 C CA . PRO A 1 84 ? -10.279 -1.154 10.927 1.00 95.81 84 PRO A CA 1
ATOM 655 C C . PRO A 1 84 ? -11.305 -0.067 11.265 1.00 95.81 84 PRO A C 1
ATOM 657 O O . PRO A 1 84 ? -11.508 0.226 12.444 1.00 95.81 84 PRO A O 1
ATOM 660 N N . ALA A 1 85 ? -12.003 0.490 10.270 1.00 97.06 85 ALA A N 1
ATOM 661 C CA . ALA A 1 85 ? -13.070 1.460 10.509 1.00 97.06 85 ALA A CA 1
ATOM 662 C C . ALA A 1 85 ? -14.224 0.845 11.319 1.00 97.06 85 ALA A C 1
ATOM 664 O O . ALA A 1 85 ? -14.665 1.421 12.318 1.00 97.06 85 ALA A O 1
ATOM 665 N N . ILE A 1 86 ? -14.665 -0.359 10.942 1.00 97.44 86 ILE A N 1
ATOM 666 C CA . ILE A 1 86 ? -15.693 -1.099 11.681 1.00 97.44 86 ILE A CA 1
ATOM 667 C C . ILE A 1 86 ? -15.205 -1.397 13.101 1.00 97.44 86 ILE A C 1
ATOM 669 O O . ILE A 1 86 ? -15.910 -1.088 14.063 1.00 97.44 86 ILE A O 1
ATOM 673 N N . ALA A 1 87 ? -13.991 -1.928 13.255 1.00 97.12 87 ALA A N 1
ATOM 674 C CA . ALA A 1 87 ? -13.437 -2.265 14.565 1.00 97.12 87 ALA A CA 1
ATOM 675 C C . ALA A 1 87 ? -13.402 -1.052 15.518 1.00 97.12 87 ALA A C 1
ATOM 677 O O . ALA A 1 87 ? -13.833 -1.151 16.672 1.00 97.12 87 ALA A O 1
ATOM 678 N N . LEU A 1 88 ? -12.963 0.112 15.032 1.00 97.38 88 LEU A N 1
ATOM 679 C CA . LEU A 1 88 ? -12.941 1.357 15.806 1.00 97.38 88 LEU A CA 1
ATOM 680 C C . LEU A 1 88 ? -14.350 1.843 16.174 1.00 97.38 88 LEU A C 1
ATOM 682 O O . LEU A 1 88 ? -14.584 2.273 17.309 1.00 97.38 88 LEU A O 1
ATOM 686 N N . SER A 1 89 ? -15.307 1.741 15.249 1.00 97.94 89 SER A N 1
ATOM 687 C CA . SER A 1 89 ? -16.694 2.144 15.508 1.00 97.94 89 SER A CA 1
ATOM 688 C C . SER A 1 89 ? -17.339 1.306 16.617 1.00 97.94 89 SER A C 1
ATOM 690 O O . SER A 1 89 ? -17.926 1.856 17.547 1.00 97.94 89 SER A O 1
ATOM 692 N N . VAL A 1 90 ? -17.138 -0.014 16.591 1.00 98.00 90 VAL A N 1
ATOM 693 C CA . VAL A 1 90 ? -17.680 -0.924 17.606 1.00 98.00 90 VAL A CA 1
ATOM 694 C C . VAL A 1 90 ? -17.008 -0.671 18.952 1.00 98.00 90 VAL A C 1
ATOM 696 O O . VAL A 1 90 ? -17.685 -0.549 19.970 1.00 98.00 90 VAL A O 1
ATOM 699 N N . THR A 1 91 ? -15.682 -0.521 18.958 1.00 97.69 91 THR A N 1
ATOM 700 C CA . THR A 1 91 ? -14.915 -0.279 2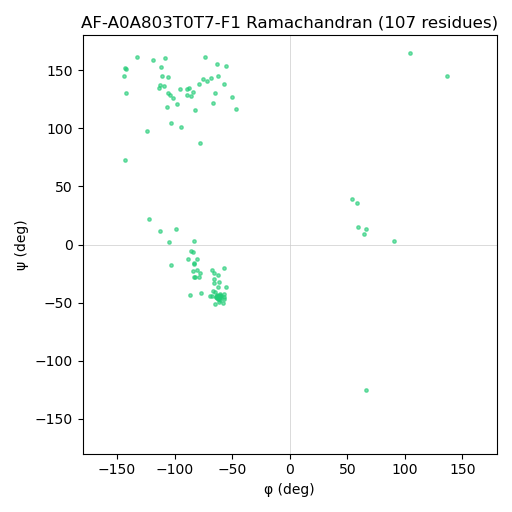0.188 1.00 97.69 91 THR A CA 1
ATOM 701 C C . THR A 1 91 ? -15.344 1.018 20.874 1.00 97.69 91 THR A C 1
ATOM 703 O O . THR A 1 91 ? -15.563 1.032 22.086 1.00 97.69 91 THR A O 1
ATOM 706 N N . SER A 1 92 ? -15.518 2.102 20.113 1.00 97.25 92 SER A N 1
ATOM 707 C CA . SER A 1 92 ? -15.960 3.385 20.674 1.00 97.25 92 SER A CA 1
ATOM 708 C C . SER A 1 92 ? -17.397 3.328 21.200 1.00 97.25 92 SER A C 1
ATOM 710 O O . SER A 1 92 ? -17.661 3.827 22.294 1.00 97.25 92 SER A O 1
ATOM 712 N N . ALA A 1 93 ? -18.310 2.655 20.492 1.00 97.19 93 ALA A N 1
ATOM 713 C CA . ALA A 1 93 ? -19.681 2.455 20.955 1.00 97.19 93 ALA A CA 1
ATOM 714 C C . ALA A 1 93 ? -19.732 1.678 22.282 1.00 97.19 93 ALA A C 1
ATOM 716 O O . ALA A 1 93 ? -20.416 2.096 23.219 1.00 97.19 93 ALA A O 1
ATOM 717 N N . VAL A 1 94 ? -18.967 0.586 22.390 1.00 97.44 94 VAL A N 1
ATOM 718 C CA . VAL A 1 94 ? -18.874 -0.217 23.618 1.00 97.44 94 VAL A CA 1
ATOM 719 C C . VAL A 1 94 ? -18.287 0.605 24.764 1.00 97.44 94 VAL A C 1
ATOM 721 O O . VAL A 1 94 ? -18.828 0.579 25.867 1.00 97.44 94 VAL A O 1
ATOM 724 N N . ALA A 1 95 ? -17.236 1.387 24.509 1.00 97.19 95 ALA A N 1
ATOM 725 C CA . ALA A 1 95 ? -16.633 2.246 25.523 1.00 97.19 95 ALA A CA 1
ATOM 726 C C . ALA A 1 95 ? -17.626 3.290 26.062 1.00 97.19 95 ALA A C 1
ATOM 728 O O . ALA A 1 95 ? -17.722 3.480 27.274 1.00 97.19 95 ALA A O 1
ATOM 729 N N . VAL A 1 96 ? -18.410 3.931 25.187 1.00 96.56 96 VAL A N 1
ATOM 730 C CA . VAL A 1 96 ? -19.435 4.904 25.599 1.00 96.56 96 VAL A CA 1
ATOM 731 C C . VAL A 1 96 ? -20.532 4.236 26.423 1.00 96.56 96 VAL A C 1
ATOM 733 O O . VAL A 1 96 ? -20.905 4.761 27.473 1.00 96.56 96 VAL A O 1
ATOM 736 N N . GLN A 1 97 ? -21.029 3.073 25.989 1.00 94.75 97 GLN A N 1
ATOM 737 C CA . GLN A 1 97 ? -22.025 2.324 26.760 1.00 94.75 97 GLN A CA 1
ATOM 738 C C . GLN A 1 97 ? -21.489 1.931 28.137 1.00 94.75 97 GLN A C 1
ATOM 740 O O . GLN A 1 97 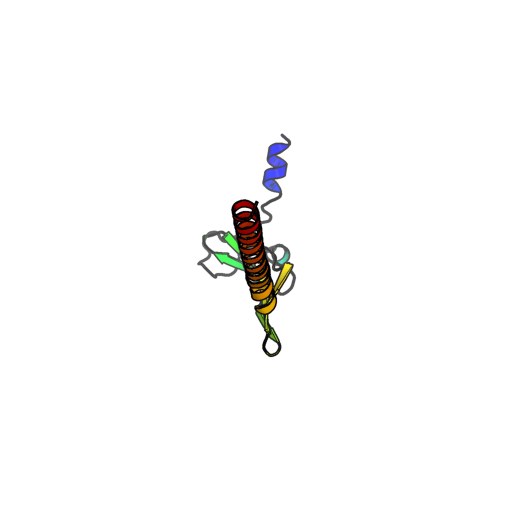? -22.188 2.103 29.133 1.00 94.75 97 GLN A O 1
ATOM 745 N N . TRP A 1 98 ? -20.235 1.484 28.209 1.00 96.25 98 TRP A N 1
ATOM 746 C CA . TRP A 1 98 ? -19.589 1.119 29.466 1.00 96.25 98 TRP A CA 1
ATOM 747 C C . TRP A 1 98 ? -19.467 2.314 30.415 1.00 96.25 98 TRP A C 1
ATOM 749 O O . TRP A 1 98 ? -19.829 2.222 31.587 1.00 96.25 98 TRP A O 1
ATOM 759 N N . VAL A 1 99 ? -19.005 3.463 29.912 1.00 95.94 99 VAL A N 1
ATOM 760 C CA . VAL A 1 99 ? -18.886 4.696 30.705 1.00 95.94 99 VAL A CA 1
ATOM 761 C C . VAL A 1 99 ? -20.250 5.163 31.204 1.00 95.94 99 VAL A C 1
ATOM 763 O O . VAL A 1 99 ? -20.372 5.526 32.375 1.00 95.94 99 VAL A O 1
ATOM 766 N N . ASN A 1 100 ? -21.275 5.142 30.349 1.00 93.56 100 ASN A N 1
ATOM 767 C CA . ASN A 1 100 ? -22.628 5.529 30.742 1.00 93.56 100 ASN A CA 1
ATOM 768 C C . ASN A 1 100 ? -23.190 4.581 31.801 1.00 93.56 100 ASN A C 1
ATOM 770 O O . ASN A 1 100 ? -23.672 5.059 32.822 1.00 93.56 100 ASN A O 1
ATOM 774 N N . TYR A 1 101 ? -23.036 3.268 31.615 1.00 93.81 101 TYR A N 1
ATOM 775 C CA . TYR A 1 101 ? -23.452 2.268 32.595 1.00 93.81 101 TYR A CA 1
ATOM 776 C C . TYR A 1 101 ? -22.787 2.497 33.962 1.00 93.81 101 TYR A C 1
ATOM 778 O O . TYR A 1 101 ? -23.469 2.543 34.991 1.00 93.81 101 TYR A O 1
ATOM 786 N N . CYS A 1 102 ? -21.468 2.722 33.982 1.00 92.88 102 CYS A N 1
ATOM 787 C CA . CYS A 1 102 ? -20.734 3.034 35.209 1.00 92.88 102 CYS A CA 1
ATOM 788 C C . CYS A 1 102 ? -21.190 4.346 35.864 1.00 92.88 102 CYS A C 1
ATOM 790 O O . CYS A 1 102 ? -21.223 4.420 37.091 1.00 92.88 102 CYS A O 1
ATOM 792 N N . LYS A 1 103 ? -21.543 5.374 35.080 1.00 92.31 103 LYS A N 1
ATOM 793 C CA . LYS A 1 103 ? -22.069 6.639 35.615 1.00 92.31 103 LYS A CA 1
ATOM 794 C C . LYS A 1 103 ? -23.419 6.447 36.299 1.00 92.31 103 LYS A C 1
ATOM 796 O O . LYS A 1 103 ? -23.531 6.818 37.462 1.00 92.31 103 LYS A O 1
ATOM 801 N N . THR A 1 104 ? -24.382 5.802 35.638 1.00 89.75 104 THR A N 1
ATOM 802 C CA . THR A 1 104 ? -25.708 5.531 36.225 1.00 89.75 104 THR A CA 1
ATOM 803 C C . THR A 1 104 ? -25.607 4.742 37.529 1.00 89.75 104 THR A C 1
ATOM 805 O O . THR A 1 104 ? -26.219 5.108 38.523 1.00 89.75 104 THR A O 1
ATOM 808 N N . ARG A 1 105 ? -24.742 3.721 37.584 1.00 86.12 105 ARG A N 1
ATOM 809 C CA . ARG A 1 105 ? -24.542 2.915 38.801 1.00 86.12 105 ARG A CA 1
ATOM 810 C C . ARG A 1 105 ? -23.938 3.689 39.973 1.00 86.12 105 ARG A C 1
ATOM 812 O O . ARG A 1 105 ? -24.101 3.261 41.108 1.00 86.12 105 ARG A O 1
ATOM 819 N N . ARG A 1 106 ? -23.202 4.771 39.707 1.00 77.38 106 ARG A N 1
ATOM 820 C CA . ARG A 1 106 ? -22.619 5.634 40.744 1.00 77.38 106 ARG A CA 1
ATOM 821 C C . ARG A 1 106 ? -23.624 6.654 41.274 1.00 77.38 106 ARG A C 1
ATOM 823 O O . ARG A 1 106 ? -23.473 7.101 42.395 1.00 77.38 106 ARG A O 1
ATOM 830 N N . GLU A 1 107 ? -24.595 7.054 40.463 1.00 77.38 107 GLU A N 1
ATOM 831 C CA . GLU A 1 107 ? -25.657 7.982 40.873 1.00 77.38 107 GLU A CA 1
ATOM 832 C C . GLU A 1 107 ? -26.738 7.280 41.711 1.00 77.38 107 GLU A C 1
ATOM 834 O O . GLU A 1 107 ? -27.400 7.922 42.518 1.00 77.38 107 GLU A O 1
ATOM 839 N N . GLU A 1 108 ? -26.885 5.962 41.547 1.00 66.12 108 GLU A N 1
ATOM 840 C CA . GLU A 1 108 ? -27.791 5.110 42.332 1.00 66.12 108 GLU A CA 1
ATOM 841 C C . GLU A 1 108 ? -27.191 4.587 43.658 1.00 66.12 108 GLU A C 1
ATOM 843 O O . GLU A 1 108 ? -27.906 3.930 44.417 1.00 66.12 108 GLU A O 1
ATOM 848 N N . ALA A 1 109 ? -25.902 4.830 43.931 1.00 56.19 109 ALA A N 1
ATOM 849 C CA . ALA A 1 109 ? -25.168 4.348 45.110 1.00 56.19 109 ALA A CA 1
ATOM 850 C C . ALA A 1 109 ? -24.826 5.489 46.077 1.00 56.19 109 ALA A C 1
ATOM 852 O O . ALA A 1 109 ? -24.891 5.246 47.304 1.00 56.19 109 ALA A O 1
#

Sequence (109 aa):
GYYAAHSLFLFITANCTHVADFGSCLGNDALDFCPHGISCGCKDQKPFCNCPSYQKGWQNYWYLGPKCEQLWSTLDLIIVVVLPAIALSVTSAVAVQWVNYCKTRREEA

Solvent-accessible surface area (backbone atoms only — not comparable to full-atom values): 6350 Å² total; per-residue (Å²): 124,75,72,62,58,66,68,55,76,79,60,86,64,44,37,12,82,92,44,54,72,74,28,67,47,45,59,91,60,38,64,73,64,23,55,90,94,46,52,46,26,14,48,91,58,36,61,43,51,52,53,68,68,52,72,63,87,95,44,49,35,37,39,42,68,80,56,45,79,41,82,43,36,62,65,56,56,48,48,68,56,48,53,59,52,51,53,52,52,53,51,52,53,53,51,50,51,50,52,51,53,57,49,55,60,58,76,78,104

Radius of gyration: 25.17 Å; Cα contacts (8 Å, |Δi|>4): 133; chains: 1; bounding box: 64×24×68 Å

Secondary structure (DSSP, 8-state):
-HHHHHSSTT----B-TTPPTTPBPBSTTHHHHS-TT-EEEEETTEEEEE--EEEETTEEEEEESTTS-EEEEHHHHHHHHHHHHHHHHHHHHHHHHHHHHHHHHHH--

Organism: Anolis carolinensis (NCBI:txid28377)

Mean predicted aligned error: 11.8 Å

Foldseek 3Di:
DVVVVVVVVPDPDQWLVPPDFQGFTDDPCCPVQEDPPWTWTDDPRHIATPWDWDDDDPWIWTFDDRHSPRIDIPVNVCCVPVVVVVVVVVVVVVVVVVVVVVVVVVVVD

pLDDT: mean 77.83, std 16.39, range [39.69, 98.0]